Protein AF-A0A0C9Z9K0-F1 (afdb_monomer_lite)

Organism: NCBI:txid765257

Foldseek 3Di:
DELVVVQVCLQVVLQDQEDAEEAYEYDPVSVVVLVPAAFQLRERARHAEYHYEYAADRPLSSLRNHAYQNHAYYHYEYADPVHDPDNVPSNVVSCVRNDDNHNYYHYHYPPDPPPPPD

Sequence (118 aa):
MDSTVLLQLLSLCTSLRLLTVSCLCADSDQLAFLRTLSAGAIHHTTLRRFEIRVIRHGLGAVLDALTAPALEELDIGFCYRERDPWPHTEFVEFVKRSGSALRKLIVRQNKSVARHLV

Secondary structure (DSSP, 8-state):
-BHHHHHHHHHH-TT-SEEEEEEEB--HHHHHHHTTSPTT-EE-TT--EEEEEESSS-HHHHHHHEE-TT--EEEEEES-TTT----HHHHHHHHHHH-S---EEEEEE---S-SS--

Radius of gyration: 13.98 Å; chains: 1; bounding box: 27×25×47 Å

pLDDT: mean 83.83, std 12.57, range [38.97, 97.38]

Structure (mmCIF, N/CA/C/O backbone):
data_AF-A0A0C9Z9K0-F1
#
_entry.id   AF-A0A0C9Z9K0-F1
#
loop_
_atom_site.group_PDB
_atom_site.id
_atom_site.type_symbol
_atom_site.label_atom_id
_atom_site.label_alt_id
_atom_site.label_comp_id
_atom_site.label_asym_id
_atom_site.label_entity_id
_atom_site.label_seq_id
_atom_site.pdbx_PDB_ins_code
_atom_site.Cartn_x
_atom_site.Cartn_y
_atom_site.Cartn_z
_atom_site.occupancy
_atom_site.B_iso_or_equiv
_atom_site.auth_seq_id
_atom_site.auth_comp_id
_atom_site.auth_asym_id
_atom_site.auth_atom_id
_atom_site.pdbx_PDB_model_num
ATOM 1 N N . MET A 1 1 ? -2.227 7.622 -12.991 1.00 69.06 1 MET A N 1
ATOM 2 C CA . MET A 1 1 ? -2.282 8.381 -11.734 1.00 69.06 1 MET A CA 1
ATOM 3 C C . MET A 1 1 ? -0.894 8.385 -11.135 1.00 69.06 1 MET A C 1
ATOM 5 O O . MET A 1 1 ? -0.276 7.327 -11.064 1.00 69.06 1 MET A O 1
ATOM 9 N N . ASP A 1 2 ? -0.417 9.569 -10.772 1.00 80.25 2 ASP A N 1
ATOM 10 C CA . ASP A 1 2 ? 0.873 9.776 -10.118 1.00 80.25 2 ASP A CA 1
ATOM 11 C C . ASP A 1 2 ? 0.878 9.127 -8.722 1.00 80.25 2 ASP A C 1
ATOM 13 O O . ASP A 1 2 ? -0.092 9.241 -7.965 1.00 80.25 2 ASP A O 1
ATOM 17 N N . SER A 1 3 ? 1.959 8.417 -8.396 1.00 75.75 3 SER A N 1
ATOM 18 C CA . SER A 1 3 ? 2.126 7.732 -7.110 1.00 75.75 3 SER A CA 1
ATOM 19 C C . SER A 1 3 ? 2.226 8.697 -5.921 1.00 75.75 3 SER A C 1
ATOM 21 O O . SER A 1 3 ? 1.758 8.372 -4.834 1.00 75.75 3 SER A O 1
ATOM 23 N N . THR A 1 4 ? 2.767 9.901 -6.111 1.00 77.81 4 THR A N 1
ATOM 24 C CA . THR A 1 4 ? 2.803 10.950 -5.078 1.00 77.81 4 THR A CA 1
ATOM 25 C C . THR A 1 4 ? 1.405 11.485 -4.776 1.00 77.81 4 THR A C 1
ATOM 27 O O . THR A 1 4 ? 1.029 11.596 -3.609 1.00 77.81 4 THR A O 1
ATOM 30 N N . VAL A 1 5 ? 0.587 11.703 -5.811 1.00 84.06 5 VAL A N 1
ATOM 31 C CA . VAL A 1 5 ? -0.819 12.116 -5.671 1.00 84.06 5 VAL A CA 1
ATOM 32 C C . VAL A 1 5 ? -1.631 11.036 -4.957 1.00 84.06 5 VAL A C 1
ATOM 34 O O . VAL A 1 5 ? -2.440 11.351 -4.089 1.00 84.06 5 VAL A O 1
ATOM 37 N N . LEU A 1 6 ? -1.391 9.754 -5.259 1.00 84.38 6 LEU A N 1
ATOM 38 C CA . LEU A 1 6 ? -2.001 8.647 -4.517 1.00 84.38 6 LEU A CA 1
ATOM 39 C C . LEU A 1 6 ? -1.686 8.729 -3.020 1.00 84.38 6 LEU A C 1
ATOM 41 O O . LEU A 1 6 ? -2.590 8.630 -2.194 1.00 84.38 6 LEU A O 1
ATOM 45 N N . LEU A 1 7 ? -0.414 8.908 -2.668 1.00 81.00 7 LEU A N 1
ATOM 46 C CA . LEU A 1 7 ? -0.005 8.978 -1.270 1.00 81.00 7 LEU A CA 1
ATOM 47 C C . LEU A 1 7 ? -0.594 10.198 -0.550 1.00 81.00 7 LEU A C 1
ATOM 49 O O . LEU A 1 7 ? -1.040 10.070 0.587 1.00 81.00 7 LEU A O 1
ATOM 53 N N . GLN A 1 8 ? -0.674 11.348 -1.220 1.00 84.69 8 GLN A N 1
ATOM 54 C CA . GLN A 1 8 ? -1.356 12.531 -0.689 1.00 84.69 8 GLN A CA 1
ATOM 55 C C . GLN A 1 8 ? -2.856 12.289 -0.477 1.00 84.69 8 GLN A C 1
ATOM 57 O O . GLN A 1 8 ? -3.414 12.684 0.541 1.00 84.69 8 GLN A O 1
ATOM 62 N N . LEU A 1 9 ? -3.529 11.602 -1.403 1.00 85.50 9 LEU A N 1
ATOM 63 C CA . LEU A 1 9 ? -4.938 11.247 -1.226 1.00 85.50 9 LEU A CA 1
ATOM 64 C C . LEU A 1 9 ? -5.129 10.280 -0.055 1.00 85.50 9 LEU A C 1
ATOM 66 O O . LEU A 1 9 ? -6.041 10.461 0.745 1.00 85.50 9 LEU A O 1
ATOM 70 N N . LEU A 1 10 ? -4.254 9.284 0.084 1.00 84.38 10 LEU A N 1
ATOM 71 C CA . LEU A 1 10 ? -4.291 8.350 1.209 1.00 84.38 10 LEU A CA 1
ATOM 72 C C . LEU A 1 10 ? -4.031 9.042 2.555 1.00 84.38 10 LEU A C 1
ATOM 74 O O . LEU A 1 10 ? -4.614 8.631 3.556 1.00 84.38 10 LEU A O 1
ATOM 78 N N . SER A 1 11 ? -3.193 10.083 2.600 1.00 85.06 11 SER A N 1
ATOM 79 C CA . SER A 1 11 ? -2.940 10.830 3.837 1.00 85.06 11 SER A CA 1
ATOM 80 C C . SER A 1 11 ? -4.082 11.781 4.208 1.00 85.06 11 SER A C 1
ATOM 82 O O . SER A 1 11 ? -4.365 11.959 5.391 1.00 85.06 11 SER A O 1
ATOM 84 N N . LEU A 1 12 ? -4.769 12.364 3.220 1.00 87.25 12 LEU A N 1
ATOM 85 C CA . LEU A 1 12 ? -5.862 13.315 3.443 1.00 87.25 12 LEU A CA 1
ATOM 86 C C . LEU A 1 12 ? -7.220 12.633 3.655 1.00 87.25 12 LEU A C 1
ATOM 88 O O . LEU A 1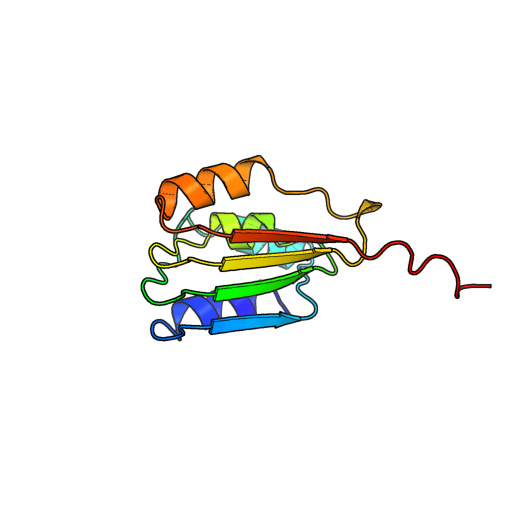 12 ? -8.050 13.116 4.425 1.00 87.25 12 LEU A O 1
ATOM 92 N N . CYS A 1 13 ? -7.474 11.510 2.986 1.00 87.69 13 CYS A N 1
ATOM 93 C CA . CYS A 1 13 ? -8.785 10.867 2.952 1.00 87.69 13 CYS A CA 1
ATOM 94 C C . CYS A 1 13 ? -8.885 9.677 3.921 1.00 87.69 13 CYS A C 1
ATOM 96 O O . CYS A 1 13 ? -9.303 8.586 3.549 1.00 87.69 13 CYS A O 1
ATOM 98 N N . THR A 1 14 ? -8.581 9.895 5.199 1.00 84.12 14 THR A N 1
ATOM 99 C CA . THR A 1 14 ? -8.423 8.838 6.223 1.00 84.12 14 THR A CA 1
ATOM 100 C C . THR A 1 14 ? -9.675 8.007 6.543 1.00 84.12 14 THR A C 1
ATOM 102 O O . THR A 1 14 ? -9.584 7.002 7.251 1.00 84.12 14 THR A O 1
ATOM 105 N N . SER A 1 15 ? -10.848 8.398 6.035 1.00 89.38 15 SER A N 1
ATOM 106 C CA . SER A 1 15 ? -12.130 7.694 6.222 1.00 89.38 15 SER A CA 1
ATOM 107 C C . SER A 1 15 ? -12.526 6.792 5.043 1.00 89.38 15 SER A C 1
ATOM 109 O O . SER A 1 15 ? -13.609 6.198 5.060 1.00 89.38 15 SER A O 1
ATOM 111 N N . LEU A 1 16 ? -11.688 6.689 4.004 1.00 92.31 16 LEU A N 1
ATOM 112 C CA . LEU A 1 16 ? -11.964 5.823 2.859 1.00 92.31 16 LEU A CA 1
ATOM 113 C C . LEU A 1 16 ? -12.006 4.352 3.272 1.00 92.31 16 LEU A C 1
ATOM 115 O O . LEU A 1 16 ? -11.058 3.816 3.831 1.00 92.31 16 LEU A O 1
ATOM 119 N N . ARG A 1 17 ? -13.090 3.665 2.908 1.00 93.94 17 ARG A N 1
ATOM 120 C CA . ARG A 1 17 ? -13.206 2.207 3.079 1.00 93.94 17 ARG A CA 1
ATOM 121 C C . ARG A 1 17 ? -12.756 1.431 1.851 1.00 93.94 17 ARG A C 1
ATOM 123 O O . ARG A 1 17 ? -12.288 0.302 1.979 1.00 93.94 17 ARG A O 1
ATOM 130 N N . LEU A 1 18 ? -12.917 2.029 0.675 1.00 93.81 18 LEU A N 1
ATOM 131 C CA . LEU A 1 18 ? -12.575 1.444 -0.610 1.00 93.81 18 LEU A CA 1
ATOM 132 C C . LEU A 1 18 ? -11.807 2.474 -1.425 1.00 93.81 18 LEU A C 1
ATOM 134 O O . LEU A 1 18 ? -12.267 3.604 -1.581 1.00 93.81 18 LEU A O 1
ATOM 138 N N . LEU A 1 19 ? -10.669 2.058 -1.970 1.00 92.62 19 LEU A N 1
ATOM 139 C CA . LEU A 1 19 ? -9.898 2.844 -2.919 1.00 92.62 19 LEU A CA 1
ATOM 140 C C . LEU A 1 19 ? -9.601 1.996 -4.151 1.00 92.62 19 LEU A C 1
ATOM 142 O O . LEU A 1 19 ? -9.126 0.868 -4.042 1.00 92.62 19 LEU A O 1
ATOM 146 N N . THR A 1 20 ? -9.901 2.535 -5.328 1.00 91.75 20 THR A N 1
ATOM 147 C CA . THR A 1 20 ? -9.540 1.929 -6.611 1.00 91.75 20 THR A CA 1
ATOM 148 C C . THR A 1 20 ? -8.674 2.903 -7.382 1.00 91.75 20 THR A C 1
ATOM 150 O O . THR A 1 20 ? -9.084 4.025 -7.667 1.00 91.75 20 THR A O 1
ATOM 153 N N . VAL A 1 21 ? -7.475 2.459 -7.728 1.00 88.44 21 VAL A N 1
ATOM 154 C CA . VAL A 1 21 ? -6.489 3.236 -8.461 1.00 88.44 21 VAL A CA 1
ATOM 155 C C . VAL A 1 21 ? -6.210 2.535 -9.764 1.00 88.44 21 VAL A C 1
ATOM 157 O O . VAL A 1 21 ? -5.696 1.420 -9.797 1.00 88.44 21 VAL A O 1
ATOM 160 N N . SER A 1 22 ? -6.518 3.215 -10.859 1.00 83.75 22 SER A N 1
ATOM 161 C CA . SER A 1 22 ? -6.113 2.764 -12.181 1.00 83.75 22 SER A CA 1
ATOM 162 C C . SER A 1 22 ? -4.868 3.511 -12.637 1.00 83.75 22 SER A C 1
ATOM 164 O O . SER A 1 22 ? -4.702 4.705 -12.374 1.00 83.75 22 SER A O 1
ATOM 166 N N . CYS A 1 23 ? -4.012 2.807 -13.372 1.00 81.94 23 CYS A N 1
ATOM 167 C CA . CYS A 1 23 ? -2.866 3.395 -14.053 1.00 81.94 23 CYS A CA 1
ATOM 168 C C . CYS A 1 23 ? -1.823 3.998 -13.100 1.00 81.94 23 CYS A C 1
ATOM 170 O O . CYS A 1 23 ? -1.332 5.093 -13.365 1.00 81.94 23 CYS A O 1
ATOM 172 N N . LEU A 1 24 ? -1.504 3.325 -11.991 1.00 83.50 24 LEU A N 1
ATOM 173 C CA . LEU A 1 24 ? -0.419 3.741 -11.107 1.00 83.50 24 LEU A CA 1
ATOM 174 C C . LEU A 1 24 ? 0.904 3.734 -11.880 1.00 83.50 24 LEU A C 1
ATOM 176 O O . LEU A 1 24 ? 1.270 2.731 -12.502 1.00 83.50 24 LEU A O 1
ATOM 180 N N . CYS A 1 25 ? 1.591 4.867 -11.839 1.00 83.25 25 CYS A N 1
ATOM 181 C CA . CYS A 1 25 ? 2.916 5.046 -12.401 1.00 83.25 25 CYS A CA 1
ATOM 182 C C . CYS A 1 25 ? 3.718 6.002 -11.516 1.00 83.25 25 CYS A C 1
ATOM 184 O O . CYS A 1 25 ? 3.169 6.967 -10.977 1.00 83.25 25 CYS A O 1
ATOM 186 N N . ALA A 1 26 ? 5.007 5.730 -11.380 1.00 81.56 26 ALA A N 1
ATOM 187 C CA . ALA A 1 26 ? 6.000 6.671 -10.899 1.00 81.56 26 ALA A CA 1
ATOM 188 C C . ALA A 1 26 ? 7.135 6.762 -11.927 1.00 81.56 26 ALA A C 1
ATOM 190 O O . ALA A 1 26 ? 7.585 5.739 -12.460 1.00 81.56 26 ALA A O 1
ATOM 191 N N . ASP A 1 27 ? 7.579 7.976 -12.226 1.00 81.38 27 ASP A N 1
ATOM 192 C CA . ASP A 1 27 ? 8.861 8.208 -12.885 1.00 81.38 27 ASP A CA 1
ATOM 193 C C . ASP A 1 27 ? 10.029 8.127 -11.881 1.00 81.38 27 ASP A C 1
ATOM 195 O O . ASP A 1 27 ? 9.842 7.869 -10.688 1.00 81.38 27 ASP A O 1
ATOM 199 N N . SER A 1 28 ? 11.262 8.264 -12.374 1.00 76.31 28 SER A N 1
ATOM 200 C CA . SER A 1 28 ? 12.472 8.160 -11.551 1.00 76.31 28 SER A CA 1
ATOM 201 C C . SER A 1 28 ? 12.532 9.206 -10.441 1.00 76.31 28 SER A C 1
ATOM 203 O O . SER A 1 28 ? 12.984 8.893 -9.339 1.00 76.31 28 SER A O 1
ATOM 205 N N . ASP A 1 29 ? 12.058 10.416 -10.718 1.00 81.12 29 ASP A N 1
ATOM 206 C CA . ASP A 1 29 ? 12.163 11.556 -9.811 1.00 81.12 29 ASP A CA 1
ATOM 207 C C . ASP A 1 29 ? 11.119 11.428 -8.699 1.00 81.12 29 ASP A C 1
ATOM 209 O O . ASP A 1 29 ? 11.425 11.596 -7.517 1.00 81.12 29 ASP A O 1
ATOM 213 N N . GLN A 1 30 ? 9.910 10.990 -9.055 1.00 79.12 30 GLN A N 1
ATOM 214 C CA . GLN A 1 30 ? 8.869 10.603 -8.112 1.00 79.12 30 GLN A CA 1
ATOM 215 C C . GLN A 1 30 ? 9.328 9.444 -7.233 1.00 79.12 30 GLN A C 1
ATOM 217 O O . GLN A 1 30 ? 9.150 9.502 -6.023 1.00 79.12 30 GLN A O 1
ATOM 222 N N . LEU A 1 31 ? 9.956 8.403 -7.787 1.00 76.50 31 LEU A N 1
ATOM 223 C CA . LEU A 1 31 ? 10.500 7.306 -6.978 1.00 76.50 31 LEU A CA 1
ATOM 224 C C . LEU A 1 31 ? 11.580 7.785 -6.008 1.00 76.50 31 LEU A C 1
ATOM 226 O O . LEU A 1 31 ? 11.603 7.333 -4.863 1.00 76.50 31 LEU A O 1
ATOM 230 N N . ALA A 1 32 ? 12.467 8.680 -6.450 1.00 79.06 32 ALA A N 1
ATOM 231 C CA . ALA A 1 32 ? 13.490 9.264 -5.592 1.00 79.06 32 ALA A CA 1
ATOM 232 C C . ALA A 1 32 ? 12.854 10.039 -4.432 1.00 79.06 32 ALA A C 1
ATOM 234 O O . ALA A 1 32 ? 13.240 9.822 -3.287 1.00 79.06 32 ALA A O 1
ATOM 235 N N . PHE A 1 33 ? 11.828 10.851 -4.706 1.00 79.62 33 PHE A N 1
ATOM 236 C CA . PHE A 1 33 ? 11.065 11.549 -3.673 1.00 79.62 33 PHE A CA 1
ATOM 237 C C . PHE A 1 33 ? 10.339 10.578 -2.731 1.00 79.62 33 PHE A C 1
ATOM 239 O O . PHE A 1 33 ? 10.451 10.691 -1.514 1.00 79.62 33 PHE A O 1
ATOM 246 N N . LEU A 1 34 ? 9.634 9.581 -3.268 1.00 73.62 34 LEU A N 1
ATOM 247 C CA . LEU A 1 34 ? 8.868 8.614 -2.479 1.00 73.62 34 LEU A CA 1
ATOM 248 C C . LEU A 1 34 ? 9.754 7.798 -1.531 1.00 73.62 34 LEU A C 1
ATOM 250 O O . LEU A 1 34 ? 9.316 7.461 -0.439 1.00 73.62 34 LEU A O 1
ATOM 254 N N . ARG A 1 35 ? 11.007 7.529 -1.913 1.00 76.50 35 ARG A N 1
ATOM 255 C CA . ARG A 1 35 ? 12.004 6.875 -1.049 1.00 76.50 35 ARG A CA 1
ATOM 256 C C . ARG A 1 35 ? 12.473 7.741 0.121 1.00 76.50 35 ARG A C 1
ATOM 258 O O . ARG A 1 35 ? 13.073 7.208 1.046 1.00 76.50 35 ARG A O 1
ATOM 265 N N . THR A 1 36 ? 12.243 9.055 0.078 1.00 80.62 36 THR A N 1
ATOM 266 C CA . THR A 1 36 ? 12.545 9.951 1.208 1.00 80.62 36 THR A CA 1
ATOM 267 C C . THR A 1 36 ? 11.450 9.946 2.273 1.00 80.62 36 THR A C 1
ATOM 269 O O . THR A 1 36 ? 11.696 10.376 3.399 1.00 80.62 36 THR A O 1
ATOM 272 N N . LEU A 1 37 ? 10.251 9.448 1.946 1.00 78.06 37 LEU A N 1
ATOM 273 C CA . LEU A 1 37 ? 9.193 9.243 2.929 1.00 78.06 37 LEU A CA 1
ATOM 274 C C . LEU A 1 37 ? 9.608 8.136 3.900 1.00 78.06 37 LEU A C 1
ATOM 276 O O . LEU A 1 37 ? 10.158 7.113 3.495 1.00 78.06 37 LEU A O 1
ATOM 280 N N . SER A 1 38 ? 9.329 8.328 5.189 1.00 80.31 38 SER A N 1
ATOM 281 C CA . SER A 1 38 ? 9.566 7.280 6.176 1.00 80.31 38 SER A CA 1
ATOM 282 C C . SER A 1 38 ? 8.654 6.079 5.917 1.00 80.31 38 SER A C 1
ATOM 284 O O . SER A 1 38 ? 7.480 6.224 5.564 1.00 80.31 38 SER A O 1
ATOM 286 N N . ALA A 1 39 ? 9.187 4.877 6.134 1.00 82.00 39 ALA A N 1
ATOM 287 C CA . ALA A 1 39 ? 8.402 3.655 6.057 1.00 82.00 39 ALA A CA 1
ATOM 288 C C . ALA A 1 39 ? 7.185 3.745 6.993 1.00 82.00 39 ALA A C 1
ATOM 290 O O . ALA A 1 39 ? 7.304 4.101 8.167 1.00 82.00 39 ALA A O 1
ATOM 291 N N . GLY A 1 40 ? 6.005 3.438 6.459 1.00 80.94 40 GLY A N 1
ATOM 292 C CA . GLY A 1 40 ? 4.739 3.512 7.178 1.00 80.94 40 GLY A CA 1
ATOM 293 C C . GLY A 1 40 ? 4.243 4.926 7.492 1.00 80.94 40 GLY A C 1
ATOM 294 O O . GLY A 1 40 ? 3.329 5.037 8.301 1.00 80.94 40 GLY A O 1
ATOM 295 N N . ALA A 1 41 ? 4.786 5.983 6.871 1.00 86.38 41 ALA A N 1
ATOM 296 C CA . ALA A 1 41 ? 4.383 7.378 7.101 1.00 86.38 41 ALA A CA 1
ATOM 297 C C . ALA A 1 41 ? 2.869 7.640 6.982 1.00 86.38 41 ALA A C 1
ATOM 299 O O . ALA A 1 41 ? 2.357 8.595 7.567 1.00 86.38 41 ALA A O 1
ATOM 300 N N . ILE A 1 42 ? 2.147 6.826 6.211 1.00 88.31 42 ILE A N 1
ATOM 301 C CA . ILE A 1 42 ? 0.724 7.013 5.936 1.00 88.31 42 ILE A CA 1
ATOM 302 C C . ILE A 1 42 ? -0.074 5.933 6.654 1.00 88.31 42 ILE A C 1
ATOM 304 O O . ILE A 1 42 ? -0.085 4.771 6.254 1.00 88.31 42 ILE A O 1
ATOM 308 N N . HIS A 1 43 ? -0.791 6.339 7.698 1.00 90.88 43 HIS A N 1
ATOM 309 C CA . HIS A 1 43 ? -1.647 5.457 8.484 1.00 90.88 43 HIS A CA 1
ATOM 310 C C . HIS A 1 43 ? -3.103 5.574 8.033 1.00 90.88 43 HIS A C 1
ATOM 312 O O . HIS A 1 43 ? -3.774 6.566 8.313 1.00 90.88 43 HIS A O 1
ATOM 318 N N . HIS A 1 44 ? -3.615 4.536 7.375 1.00 90.50 44 HIS A N 1
ATOM 319 C CA . HIS A 1 44 ? -4.982 4.501 6.868 1.00 90.50 44 HIS A CA 1
ATOM 320 C C . HIS A 1 44 ? -5.815 3.425 7.575 1.00 90.50 44 HIS A C 1
ATOM 322 O O . HIS A 1 44 ? -5.957 2.292 7.118 1.00 90.50 44 HIS A O 1
ATOM 328 N N . THR A 1 45 ? -6.406 3.784 8.713 1.00 92.25 45 THR A N 1
ATOM 329 C CA . THR A 1 45 ? -7.041 2.833 9.646 1.00 92.25 45 THR A CA 1
ATOM 330 C C . THR A 1 45 ? -8.418 2.328 9.221 1.00 92.25 45 THR A C 1
ATOM 332 O O . THR A 1 45 ? -8.903 1.358 9.792 1.00 92.25 45 THR A O 1
ATOM 335 N N . THR A 1 46 ? -9.060 2.958 8.236 1.00 93.81 46 THR A N 1
ATOM 336 C CA . THR A 1 46 ? -10.423 2.604 7.797 1.00 93.81 46 THR A CA 1
ATOM 337 C C . THR A 1 46 ? -10.483 1.872 6.455 1.00 93.81 46 THR A C 1
ATOM 339 O O . THR A 1 46 ? -11.547 1.355 6.097 1.00 93.81 46 THR A O 1
ATOM 342 N N . LEU A 1 47 ? -9.363 1.801 5.725 1.00 94.69 47 LEU A N 1
ATOM 343 C CA . LEU A 1 47 ? -9.313 1.233 4.381 1.00 94.69 47 LEU A CA 1
ATOM 344 C C . LEU A 1 47 ? -9.443 -0.280 4.465 1.00 94.69 47 LEU A C 1
ATOM 346 O O . LEU A 1 47 ? -8.575 -0.936 5.027 1.00 94.69 47 LEU A O 1
ATOM 350 N N . ARG A 1 48 ? -10.518 -0.821 3.888 1.00 96.31 48 ARG A N 1
ATOM 351 C CA . ARG A 1 48 ? -10.818 -2.258 3.875 1.00 96.31 48 ARG A CA 1
ATOM 352 C C . ARG A 1 48 ? -10.501 -2.921 2.551 1.00 96.31 48 ARG A C 1
ATOM 354 O O . ARG A 1 48 ? -10.113 -4.083 2.534 1.00 96.31 48 ARG A O 1
ATOM 361 N N . ARG A 1 49 ? -10.653 -2.193 1.447 1.00 96.44 49 ARG A N 1
ATOM 362 C CA . ARG A 1 49 ? -10.346 -2.697 0.112 1.00 96.44 49 ARG A CA 1
ATOM 363 C C . ARG A 1 49 ? -9.490 -1.713 -0.659 1.00 96.44 49 ARG A C 1
ATOM 365 O O . ARG A 1 49 ? -9.870 -0.553 -0.813 1.00 96.44 49 ARG A O 1
ATOM 372 N N . PHE A 1 50 ? -8.391 -2.214 -1.205 1.00 94.75 50 PHE A N 1
ATOM 373 C CA . PHE A 1 50 ? -7.507 -1.445 -2.062 1.00 94.75 50 PHE A CA 1
ATOM 374 C C . PHE A 1 50 ? -7.270 -2.187 -3.376 1.00 94.75 50 PHE A C 1
ATOM 376 O O . PHE A 1 50 ? -6.691 -3.270 -3.397 1.00 94.75 50 PHE A O 1
ATOM 383 N N . GLU A 1 51 ? -7.740 -1.606 -4.475 1.00 94.69 51 GLU A N 1
ATOM 384 C CA . GLU A 1 51 ? -7.490 -2.092 -5.829 1.00 94.69 51 GLU A CA 1
ATOM 385 C C . GLU A 1 51 ? -6.511 -1.159 -6.548 1.00 94.69 51 GLU A C 1
ATOM 387 O O . GLU A 1 51 ? -6.699 0.057 -6.561 1.00 94.69 51 GLU A O 1
ATOM 392 N N . ILE A 1 52 ? -5.468 -1.721 -7.155 1.00 91.25 52 ILE A N 1
ATOM 393 C CA . ILE A 1 52 ? -4.396 -0.985 -7.823 1.00 91.25 52 ILE A CA 1
ATOM 394 C C . ILE A 1 52 ? -4.093 -1.644 -9.165 1.00 91.25 52 ILE A C 1
ATOM 396 O O . ILE A 1 52 ? -3.712 -2.810 -9.227 1.00 91.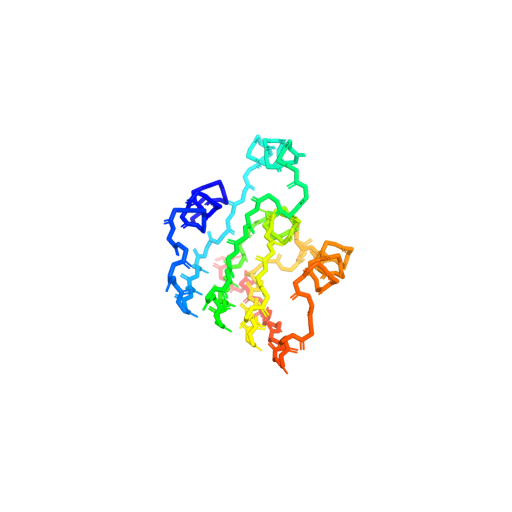25 52 ILE A O 1
ATOM 400 N N . ARG A 1 53 ? -4.174 -0.886 -10.258 1.00 89.81 53 ARG A N 1
ATOM 401 C CA . ARG A 1 53 ? -3.627 -1.290 -11.561 1.00 89.81 53 ARG A CA 1
ATOM 402 C C . ARG A 1 53 ? -2.317 -0.567 -11.819 1.00 89.81 53 ARG A C 1
ATOM 404 O O . ARG A 1 53 ? -2.311 0.651 -11.967 1.00 89.81 53 ARG A O 1
ATOM 411 N N . VAL A 1 54 ? -1.229 -1.319 -11.893 1.00 86.38 54 VAL A N 1
ATOM 412 C CA . VAL A 1 54 ? 0.143 -0.829 -12.031 1.00 86.38 54 VAL A CA 1
ATOM 413 C C . VAL A 1 54 ? 0.560 -0.866 -13.497 1.00 86.38 54 VAL A C 1
ATOM 415 O O . VAL A 1 54 ? 0.529 -1.918 -14.141 1.00 86.38 54 VAL A O 1
ATOM 418 N N . ILE A 1 55 ? 0.943 0.295 -14.028 1.00 81.75 55 ILE A N 1
ATOM 419 C CA . ILE A 1 55 ? 1.478 0.449 -15.389 1.00 81.75 55 ILE A CA 1
ATOM 420 C C . ILE A 1 55 ? 3.002 0.514 -15.387 1.00 81.75 55 ILE A C 1
ATOM 422 O O . ILE A 1 55 ? 3.626 -0.024 -16.297 1.00 81.75 55 ILE A O 1
ATOM 426 N N . ARG A 1 56 ? 3.580 1.218 -14.414 1.00 73.50 56 ARG A N 1
ATOM 427 C CA . ARG A 1 56 ? 5.024 1.405 -14.261 1.00 73.50 56 ARG A CA 1
ATOM 428 C C . ARG A 1 56 ? 5.361 1.443 -12.770 1.00 73.50 56 ARG A C 1
ATOM 430 O O . ARG A 1 56 ? 4.447 1.686 -11.981 1.00 73.50 56 ARG A O 1
ATOM 437 N N . HIS A 1 57 ? 6.631 1.228 -12.423 1.00 76.31 57 HIS A N 1
ATOM 438 C CA . HIS A 1 57 ? 7.260 1.356 -11.102 1.00 76.31 57 HIS A CA 1
ATOM 439 C C . HIS A 1 57 ? 6.500 2.250 -10.108 1.00 76.31 57 HIS A C 1
ATOM 441 O O . HIS A 1 57 ? 5.965 3.286 -10.483 1.00 76.31 57 HIS A O 1
ATOM 447 N N . GLY A 1 58 ? 6.498 1.893 -8.822 1.00 79.62 58 GLY A N 1
ATOM 448 C CA . GLY A 1 58 ? 5.884 2.718 -7.768 1.00 79.62 58 GLY A CA 1
ATOM 449 C C . GLY A 1 58 ? 5.117 1.921 -6.721 1.00 79.62 58 GLY A C 1
ATOM 450 O O . GLY A 1 58 ? 4.984 2.378 -5.591 1.00 79.62 58 GLY A O 1
ATOM 451 N N . LEU A 1 59 ? 4.693 0.694 -7.048 1.00 88.19 59 LEU A N 1
ATOM 452 C CA . LEU A 1 59 ? 3.977 -0.167 -6.102 1.00 88.19 59 LEU A CA 1
ATOM 453 C C . LEU A 1 59 ? 4.779 -0.410 -4.816 1.00 88.19 59 LEU A C 1
ATOM 455 O O . LEU A 1 59 ? 4.219 -0.292 -3.735 1.00 88.19 59 LEU A O 1
ATOM 459 N N . GLY A 1 60 ? 6.079 -0.707 -4.927 1.00 89.12 60 GLY A N 1
ATOM 460 C CA . GLY A 1 60 ? 6.939 -0.923 -3.759 1.00 89.12 60 GLY A CA 1
ATOM 461 C C . GLY A 1 60 ? 6.973 0.293 -2.833 1.00 89.12 60 GLY A C 1
ATOM 462 O O . GLY A 1 60 ? 6.748 0.151 -1.641 1.00 89.12 60 GLY A O 1
ATOM 463 N N . ALA A 1 61 ? 7.130 1.497 -3.386 1.00 87.00 61 ALA A N 1
ATOM 464 C CA . ALA A 1 61 ? 7.144 2.727 -2.598 1.00 87.00 61 ALA A CA 1
ATOM 465 C C . ALA A 1 61 ? 5.781 3.035 -1.951 1.00 87.00 61 ALA A C 1
ATOM 467 O O . ALA A 1 61 ? 5.725 3.501 -0.817 1.00 87.00 61 ALA A O 1
ATOM 468 N N . VAL A 1 62 ? 4.675 2.732 -2.640 1.00 88.56 62 VAL A N 1
ATOM 469 C CA . VAL A 1 62 ? 3.329 2.856 -2.060 1.00 88.56 62 VAL A CA 1
ATOM 470 C C . VAL A 1 62 ? 3.147 1.891 -0.891 1.00 88.56 62 VAL A C 1
ATOM 472 O O . VAL A 1 62 ? 2.655 2.297 0.159 1.00 88.56 62 VAL A O 1
ATOM 475 N N . LEU A 1 63 ? 3.555 0.630 -1.055 1.00 91.75 63 LEU A N 1
ATOM 476 C CA . LEU A 1 63 ? 3.500 -0.364 0.015 1.00 91.75 63 LEU A CA 1
ATOM 477 C C . LEU A 1 63 ? 4.421 0.014 1.175 1.00 91.75 63 LEU A C 1
ATOM 479 O O . LEU A 1 63 ? 4.040 -0.169 2.326 1.00 91.75 63 LEU A O 1
ATOM 483 N N . ASP A 1 64 ? 5.595 0.577 0.893 1.00 91.31 64 ASP A N 1
ATOM 484 C CA . ASP A 1 64 ? 6.536 0.975 1.930 1.00 91.31 64 ASP A CA 1
ATOM 485 C C . ASP A 1 64 ? 6.041 2.174 2.754 1.00 91.31 64 ASP A C 1
ATOM 487 O O . ASP A 1 64 ? 6.163 2.176 3.976 1.00 91.31 64 ASP A O 1
ATOM 491 N N . ALA A 1 65 ? 5.388 3.153 2.125 1.00 90.06 65 ALA A N 1
ATOM 492 C CA . ALA A 1 65 ? 4.839 4.314 2.824 1.00 90.06 65 ALA A CA 1
ATOM 493 C C . ALA A 1 65 ? 3.521 4.025 3.570 1.00 90.06 65 ALA A C 1
ATOM 495 O O . ALA A 1 65 ? 3.186 4.739 4.515 1.00 90.06 65 ALA A O 1
ATOM 496 N N . LEU A 1 66 ? 2.753 3.010 3.161 1.00 91.00 66 LEU A N 1
ATOM 497 C CA . LEU A 1 66 ? 1.411 2.747 3.685 1.00 91.00 66 LEU A CA 1
ATOM 498 C C . LEU A 1 66 ? 1.416 1.793 4.893 1.00 91.00 66 LEU A C 1
ATOM 500 O O . LEU A 1 66 ? 2.107 0.775 4.920 1.00 91.00 66 LEU A O 1
ATOM 504 N N . THR A 1 67 ? 0.551 2.095 5.858 1.00 93.94 67 THR A N 1
ATOM 505 C CA . THR A 1 67 ? 0.135 1.221 6.959 1.00 93.94 67 THR A CA 1
ATOM 506 C C . THR A 1 67 ? -1.393 1.195 6.994 1.00 93.94 67 THR A C 1
ATOM 508 O O . THR A 1 67 ? -2.022 2.216 7.272 1.00 93.94 67 THR A O 1
ATOM 511 N N . ALA A 1 68 ? -2.016 0.048 6.712 1.00 94.56 68 ALA A N 1
ATOM 512 C CA . ALA A 1 68 ? -3.471 -0.064 6.559 1.00 94.56 68 ALA A CA 1
ATOM 513 C C . ALA A 1 68 ? -4.051 -1.221 7.397 1.00 94.56 68 ALA A C 1
ATOM 515 O O . ALA A 1 68 ? -4.323 -2.299 6.865 1.00 94.56 68 ALA A O 1
ATOM 516 N N . PRO A 1 69 ? -4.259 -1.028 8.714 1.00 95.06 69 PRO A N 1
ATOM 517 C CA . PRO A 1 69 ? -4.570 -2.129 9.625 1.00 95.06 69 PRO A CA 1
ATOM 518 C C . PRO A 1 69 ? -5.967 -2.732 9.498 1.00 95.06 69 PRO A C 1
ATOM 520 O O . PRO A 1 69 ? -6.214 -3.814 10.019 1.00 95.06 69 PRO A O 1
ATOM 523 N N . ALA A 1 70 ? -6.882 -2.059 8.802 1.00 95.19 70 ALA A N 1
ATOM 524 C CA . ALA A 1 70 ? -8.203 -2.597 8.494 1.00 95.19 70 ALA A CA 1
ATOM 525 C C . ALA A 1 70 ? -8.287 -3.224 7.095 1.00 95.19 70 ALA A C 1
ATOM 527 O O . ALA A 1 70 ? -9.386 -3.575 6.671 1.00 95.19 70 ALA A O 1
ATOM 528 N N . LEU A 1 71 ? -7.170 -3.340 6.362 1.00 96.56 71 LEU A N 1
ATOM 529 C CA . LEU A 1 71 ? -7.191 -3.797 4.976 1.00 96.56 71 LEU A CA 1
ATOM 530 C C . LEU A 1 71 ? -7.497 -5.294 4.905 1.00 96.56 71 LEU A C 1
ATOM 532 O O . LEU A 1 71 ? -6.683 -6.121 5.298 1.00 96.56 71 LEU A O 1
ATOM 536 N N . GLU A 1 72 ? -8.663 -5.632 4.363 1.00 97.31 72 GLU A N 1
ATOM 537 C CA . GLU A 1 72 ? -9.166 -6.999 4.217 1.00 97.31 72 GLU A CA 1
ATOM 538 C C . GLU A 1 72 ? -8.888 -7.562 2.813 1.00 97.31 72 GLU A C 1
ATOM 540 O O . GLU A 1 72 ? -8.581 -8.749 2.668 1.00 97.31 72 GLU A O 1
ATOM 545 N N . GLU A 1 73 ? -8.965 -6.714 1.781 1.00 97.38 73 GLU A N 1
ATOM 546 C CA . GLU A 1 73 ? -8.759 -7.085 0.378 1.00 97.38 73 GLU A CA 1
ATOM 547 C C . GLU A 1 73 ? -7.719 -6.184 -0.306 1.00 97.38 73 GLU A C 1
ATOM 549 O O . GLU A 1 73 ? -7.884 -4.963 -0.371 1.00 97.38 73 GLU A O 1
ATOM 554 N N . LEU A 1 74 ? -6.688 -6.799 -0.890 1.00 95.81 74 LEU A N 1
ATOM 555 C CA . LEU A 1 74 ? -5.712 -6.144 -1.760 1.00 95.81 74 LEU A CA 1
ATOM 556 C C . LEU A 1 74 ?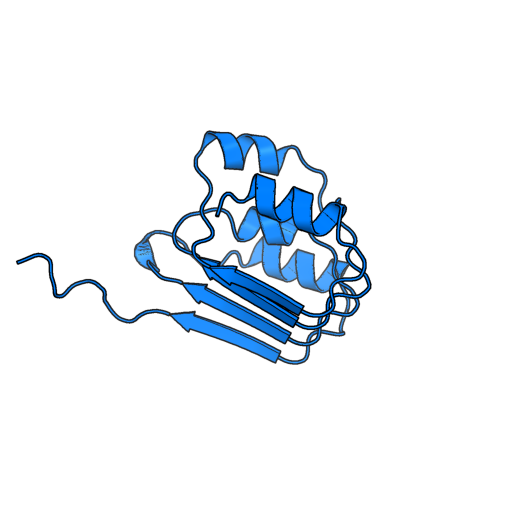 -5.759 -6.782 -3.151 1.00 95.81 74 LEU A C 1
ATOM 558 O O . LEU A 1 74 ? -5.529 -7.982 -3.301 1.00 95.81 74 LEU A O 1
ATOM 562 N N . ASP A 1 75 ? -6.058 -5.982 -4.167 1.00 94.94 75 ASP A N 1
ATOM 563 C CA . ASP A 1 75 ? -6.170 -6.419 -5.558 1.00 94.94 75 ASP A CA 1
ATOM 564 C C . ASP A 1 75 ? -5.186 -5.635 -6.426 1.00 94.94 75 ASP A C 1
ATOM 566 O O . ASP A 1 75 ? -5.338 -4.434 -6.620 1.00 94.94 75 ASP A O 1
ATOM 570 N N . ILE A 1 76 ? -4.146 -6.303 -6.917 1.00 92.19 76 ILE A N 1
ATOM 571 C CA . ILE A 1 76 ? -3.065 -5.680 -7.680 1.00 92.19 76 ILE A CA 1
ATOM 572 C C . ILE A 1 76 ? -3.032 -6.273 -9.085 1.00 92.19 76 ILE A C 1
ATOM 574 O O . ILE A 1 76 ? -2.792 -7.464 -9.266 1.00 92.19 76 ILE A O 1
ATOM 578 N N . GLY A 1 77 ? -3.231 -5.436 -10.099 1.00 89.75 77 GLY A N 1
ATOM 579 C CA . GLY A 1 77 ? -3.132 -5.807 -11.508 1.00 89.75 77 GLY A CA 1
ATOM 580 C C . GLY A 1 77 ? -1.900 -5.213 -12.181 1.00 89.75 77 GLY A C 1
ATOM 581 O O . GLY A 1 77 ? -1.788 -3.996 -12.265 1.00 89.75 77 GLY A O 1
ATOM 582 N N . PHE A 1 78 ? -1.013 -6.045 -12.725 1.00 86.50 78 PHE A N 1
ATOM 583 C CA . PHE A 1 78 ? 0.140 -5.589 -13.511 1.00 86.50 78 PHE A CA 1
ATOM 584 C C . PHE A 1 78 ? -0.192 -5.536 -15.002 1.00 86.50 78 PHE A C 1
ATOM 586 O O . PHE A 1 78 ? -0.568 -6.551 -15.601 1.00 86.50 78 PHE A O 1
ATOM 593 N N . CYS A 1 79 ? -0.005 -4.364 -15.614 1.00 82.50 79 CYS A N 1
ATOM 594 C CA . CYS A 1 79 ? -0.153 -4.185 -17.057 1.00 82.50 79 CYS A CA 1
ATOM 595 C C . CYS A 1 79 ? 1.075 -4.681 -17.839 1.00 82.50 79 CYS A C 1
ATOM 597 O O . CYS A 1 79 ? 0.900 -5.236 -18.920 1.00 82.50 79 CYS A O 1
ATOM 599 N N . TYR A 1 80 ? 2.291 -4.526 -17.292 1.00 76.94 80 TYR A N 1
ATOM 600 C CA . TYR A 1 80 ? 3.556 -4.869 -17.961 1.00 76.94 80 TYR A CA 1
ATOM 601 C C . TYR A 1 80 ? 4.516 -5.611 -17.014 1.00 76.94 80 TYR A C 1
ATOM 603 O O . TYR A 1 80 ? 5.375 -5.007 -16.378 1.00 76.94 80 TYR A O 1
ATOM 611 N N . ARG A 1 81 ? 4.385 -6.941 -16.916 1.00 65.44 81 ARG A N 1
ATOM 612 C CA . ARG A 1 81 ? 5.133 -7.762 -15.940 1.00 65.44 81 ARG A CA 1
ATOM 613 C C . ARG A 1 81 ? 6.656 -7.674 -16.081 1.00 65.44 81 ARG A C 1
ATOM 615 O O . ARG A 1 81 ? 7.359 -7.686 -15.082 1.00 65.44 81 ARG A O 1
ATOM 622 N N . GLU A 1 82 ? 7.163 -7.621 -17.308 1.00 66.81 82 GLU A N 1
ATOM 623 C CA . GLU A 1 82 ? 8.608 -7.652 -17.587 1.00 66.81 82 GLU A CA 1
ATOM 624 C C . GLU A 1 82 ? 9.347 -6.431 -17.033 1.00 66.81 82 GLU A C 1
ATOM 626 O O . GLU A 1 82 ? 10.542 -6.502 -16.767 1.00 66.81 82 GLU A O 1
ATOM 631 N N . ARG A 1 83 ? 8.633 -5.316 -16.852 1.00 68.69 83 ARG A N 1
ATOM 632 C CA . ARG A 1 83 ? 9.211 -4.051 -16.392 1.00 68.69 83 ARG A CA 1
ATOM 633 C C . ARG A 1 83 ? 9.074 -3.856 -14.887 1.00 68.69 83 ARG A C 1
ATOM 635 O O . ARG A 1 83 ? 9.858 -3.115 -14.311 1.00 68.69 83 ARG A O 1
ATOM 642 N N . ASP A 1 84 ? 8.120 -4.537 -14.257 1.00 70.44 84 ASP A N 1
ATOM 643 C CA . ASP A 1 84 ? 7.743 -4.304 -12.866 1.00 70.44 84 ASP A CA 1
ATOM 644 C C . ASP A 1 84 ? 7.614 -5.622 -12.100 1.00 70.44 84 ASP A C 1
ATOM 646 O O . ASP A 1 84 ? 6.526 -6.212 -12.054 1.00 70.44 84 ASP A O 1
ATOM 650 N N . PRO A 1 85 ? 8.718 -6.116 -11.505 1.00 79.62 85 PRO A N 1
ATOM 651 C CA . PRO A 1 85 ? 8.661 -7.286 -10.646 1.00 79.62 85 PRO A CA 1
ATOM 652 C C . PRO A 1 85 ? 7.809 -7.003 -9.406 1.00 79.62 85 PRO A C 1
ATOM 654 O O . PRO A 1 85 ? 7.656 -5.864 -8.959 1.00 79.62 85 PRO A O 1
ATOM 657 N N . TRP A 1 86 ? 7.264 -8.070 -8.828 1.00 86.31 86 TRP A N 1
ATOM 658 C CA . TRP A 1 86 ? 6.542 -7.971 -7.568 1.00 86.31 86 TRP A CA 1
ATOM 659 C C . TRP A 1 86 ? 7.485 -7.486 -6.447 1.00 86.31 86 TRP A C 1
ATOM 661 O O . TRP A 1 86 ? 8.549 -8.086 -6.262 1.00 86.31 86 TRP A O 1
ATOM 671 N N . PRO A 1 87 ? 7.117 -6.445 -5.676 1.00 89.31 87 PRO A N 1
ATOM 672 C CA . PRO A 1 87 ? 7.938 -5.915 -4.588 1.00 89.31 87 PRO A CA 1
ATOM 673 C C . PRO A 1 87 ? 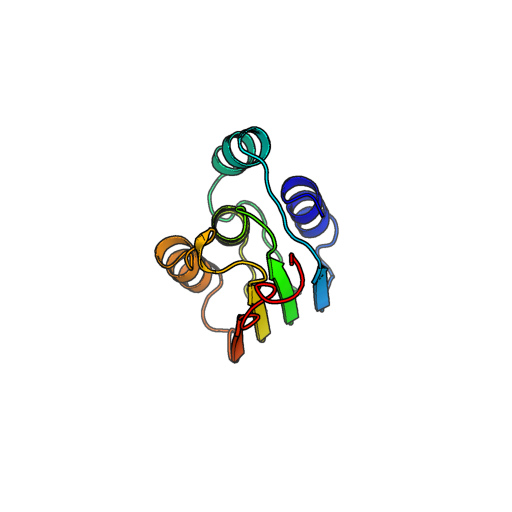7.822 -6.811 -3.345 1.00 89.31 87 PRO A C 1
ATOM 675 O O . PRO A 1 87 ? 7.057 -6.542 -2.420 1.00 89.31 87 PRO A O 1
ATOM 678 N N . HIS A 1 88 ? 8.524 -7.948 -3.364 1.00 90.19 88 HIS A N 1
ATOM 679 C CA . HIS A 1 88 ? 8.426 -8.975 -2.321 1.00 90.19 88 HIS A CA 1
ATOM 680 C C . HIS A 1 88 ? 8.747 -8.426 -0.926 1.00 90.19 88 HIS A C 1
ATOM 682 O O . HIS A 1 88 ? 8.001 -8.695 0.015 1.00 90.19 88 HIS A O 1
ATOM 688 N N . THR A 1 89 ? 9.829 -7.658 -0.799 1.00 92.31 89 THR A N 1
ATOM 689 C CA . THR A 1 89 ? 10.303 -7.129 0.485 1.00 92.31 89 THR A CA 1
ATOM 690 C C . THR A 1 89 ? 9.326 -6.105 1.050 1.00 92.31 89 THR A C 1
ATOM 692 O O . THR A 1 89 ? 8.868 -6.246 2.181 1.00 92.31 89 THR A O 1
ATOM 695 N N . GLU A 1 90 ? 8.943 -5.117 0.245 1.00 92.12 90 GLU A N 1
ATOM 696 C CA . GLU A 1 90 ? 8.040 -4.041 0.646 1.00 92.12 90 GLU A CA 1
ATOM 697 C C . GLU A 1 90 ? 6.650 -4.583 0.973 1.00 92.12 90 GLU A C 1
ATOM 699 O O . GLU A 1 90 ? 6.015 -4.117 1.913 1.00 92.12 90 GLU A O 1
ATOM 704 N N . PHE A 1 91 ? 6.188 -5.613 0.255 1.00 92.94 91 PHE A N 1
ATOM 705 C CA . PHE A 1 91 ? 4.937 -6.288 0.581 1.00 92.94 91 PHE A CA 1
ATOM 706 C C . PHE A 1 91 ? 4.988 -6.993 1.942 1.00 92.94 91 PHE A C 1
ATOM 708 O O . PHE A 1 91 ? 4.050 -6.874 2.728 1.00 92.94 91 PHE A O 1
ATOM 715 N N . VAL A 1 92 ? 6.068 -7.718 2.244 1.00 93.62 92 VAL A N 1
ATOM 716 C CA . VAL A 1 92 ? 6.218 -8.396 3.541 1.00 93.62 92 VAL A CA 1
ATOM 717 C C . VAL A 1 92 ? 6.247 -7.380 4.681 1.00 93.62 92 VAL A C 1
ATOM 719 O O . VAL A 1 92 ? 5.538 -7.557 5.672 1.00 93.62 92 VAL A O 1
ATOM 722 N N . GLU A 1 93 ? 7.018 -6.304 4.537 1.00 93.81 93 GLU A N 1
ATOM 723 C CA . GLU A 1 93 ? 7.087 -5.245 5.547 1.00 93.81 93 GLU A CA 1
ATOM 724 C C . GLU A 1 93 ? 5.753 -4.503 5.692 1.00 93.81 93 GLU A C 1
ATOM 726 O O . GLU A 1 93 ? 5.299 -4.263 6.811 1.00 93.81 93 GLU A O 1
ATOM 731 N N . PHE A 1 94 ? 5.056 -4.240 4.585 1.00 94.06 94 PHE A N 1
ATOM 732 C CA . PHE A 1 94 ? 3.700 -3.697 4.596 1.00 94.06 94 PHE A CA 1
ATOM 733 C C . PHE A 1 94 ? 2.733 -4.566 5.411 1.00 94.06 94 PHE A C 1
ATOM 735 O O . PHE A 1 94 ? 1.998 -4.041 6.252 1.00 94.06 94 PHE A O 1
ATOM 742 N N . VAL A 1 95 ? 2.741 -5.888 5.197 1.00 93.50 95 VAL A N 1
ATOM 743 C CA . VAL A 1 95 ? 1.883 -6.827 5.937 1.00 93.50 95 VAL A CA 1
ATOM 744 C C . VAL A 1 95 ? 2.250 -6.842 7.420 1.00 93.50 95 VAL A C 1
ATOM 746 O O . VAL A 1 95 ? 1.361 -6.788 8.263 1.00 93.50 95 VAL A O 1
ATOM 749 N N . LYS A 1 96 ? 3.543 -6.847 7.768 1.00 93.69 96 LYS A N 1
ATOM 750 C CA . LYS A 1 96 ? 3.978 -6.781 9.173 1.00 93.69 96 LYS A CA 1
ATOM 751 C C . LYS A 1 96 ? 3.492 -5.505 9.862 1.00 93.69 96 LYS A C 1
ATOM 753 O O . LYS A 1 96 ? 2.943 -5.588 10.957 1.00 93.69 96 LYS A O 1
ATOM 758 N N . ARG A 1 97 ? 3.662 -4.342 9.222 1.00 94.12 97 ARG A N 1
ATOM 759 C CA . ARG A 1 97 ? 3.245 -3.040 9.776 1.00 94.12 97 ARG A CA 1
ATOM 760 C C . ARG A 1 97 ? 1.728 -2.900 9.869 1.00 94.12 97 ARG A C 1
ATOM 762 O O . ARG A 1 97 ? 1.222 -2.336 10.833 1.00 94.12 97 ARG A O 1
ATOM 769 N N . SER A 1 98 ? 1.004 -3.407 8.875 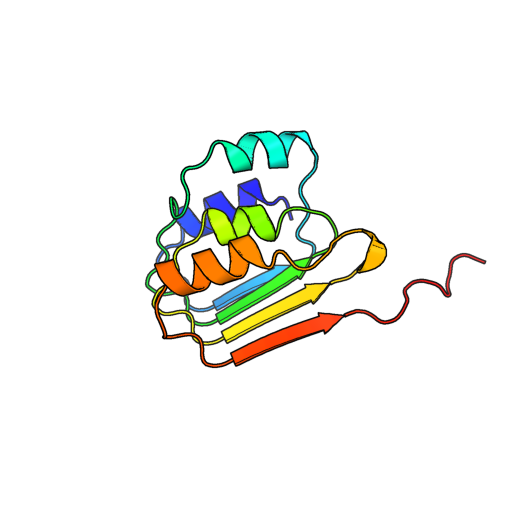1.00 92.38 98 SER A N 1
ATOM 770 C CA . SER A 1 98 ? -0.460 -3.342 8.828 1.00 92.38 98 SER A CA 1
ATOM 771 C C . SER A 1 98 ? -1.126 -4.418 9.696 1.00 92.38 98 SER A C 1
ATOM 773 O O . SER A 1 98 ? -2.297 -4.303 10.031 1.00 92.38 98 SER A O 1
ATOM 775 N N . GLY A 1 99 ? -0.408 -5.460 10.109 1.00 90.06 99 GLY A N 1
ATOM 776 C CA . GLY A 1 99 ? -0.983 -6.569 10.866 1.00 90.06 99 GLY A CA 1
ATOM 777 C C . GLY A 1 99 ? -1.770 -7.553 9.990 1.00 90.06 99 GLY A C 1
ATOM 778 O O . GLY A 1 99 ? -1.620 -7.612 8.772 1.00 90.06 99 GLY A O 1
ATOM 779 N N . SER A 1 100 ? -2.604 -8.383 10.622 1.00 78.31 100 SER A N 1
ATOM 780 C CA . SER A 1 100 ? -3.157 -9.612 10.027 1.00 78.31 100 SER A CA 1
ATOM 781 C C . SER A 1 100 ? -4.593 -9.503 9.491 1.00 78.31 100 SER A C 1
ATOM 783 O O . SER A 1 100 ? -5.275 -10.517 9.345 1.00 78.31 100 SER A O 1
ATOM 785 N N . ALA A 1 101 ? -5.079 -8.297 9.178 1.00 91.12 101 ALA A N 1
ATOM 786 C CA . ALA A 1 101 ? -6.437 -8.122 8.652 1.00 91.12 101 ALA A CA 1
ATOM 787 C C . ALA A 1 101 ? -6.607 -8.607 7.201 1.00 91.12 101 ALA A C 1
ATOM 789 O O . ALA A 1 101 ? -7.732 -8.904 6.793 1.00 91.12 101 ALA A O 1
ATOM 790 N N . LEU A 1 102 ? -5.512 -8.720 6.438 1.00 93.69 102 LEU A N 1
ATOM 791 C CA . LEU A 1 102 ? -5.552 -9.076 5.023 1.00 93.69 102 LEU A CA 1
ATOM 792 C C . LEU A 1 102 ? -6.012 -10.526 4.837 1.00 93.69 102 LEU A C 1
ATOM 794 O O . LEU A 1 102 ? -5.289 -11.472 5.140 1.00 93.69 102 LEU A O 1
ATOM 798 N N . ARG A 1 103 ? -7.218 -10.698 4.295 1.00 94.81 103 ARG A N 1
ATOM 799 C CA . ARG A 1 103 ? -7.840 -12.008 4.042 1.00 94.81 103 ARG A CA 1
ATOM 800 C C . ARG A 1 103 ? -7.714 -12.439 2.593 1.00 94.81 103 ARG A C 1
ATOM 802 O O . ARG A 1 103 ? -7.778 -13.628 2.294 1.00 94.81 103 ARG A O 1
ATOM 809 N N . LYS A 1 104 ? -7.579 -11.473 1.686 1.00 95.69 104 LYS A N 1
ATOM 810 C CA . LYS A 1 104 ? -7.622 -11.722 0.251 1.00 95.69 104 LYS A CA 1
ATOM 811 C C . LYS A 1 104 ? -6.574 -10.897 -0.469 1.00 95.69 104 LYS A C 1
ATOM 813 O O . LYS A 1 104 ? -6.640 -9.671 -0.486 1.00 95.69 104 LYS A O 1
ATOM 818 N N . LEU A 1 105 ? -5.648 -11.599 -1.111 1.00 94.69 105 LEU A N 1
ATOM 819 C CA . LEU A 1 105 ? -4.693 -11.029 -2.047 1.00 94.69 105 LEU A CA 1
ATOM 820 C C . LEU A 1 105 ? -5.026 -11.538 -3.449 1.00 94.69 105 LEU A C 1
ATOM 822 O O . LEU A 1 105 ? -4.967 -12.739 -3.709 1.00 94.69 105 LEU A O 1
ATOM 826 N N . ILE A 1 106 ? -5.369 -10.626 -4.352 1.00 94.12 106 ILE A N 1
ATOM 827 C CA . ILE A 1 106 ? -5.507 -10.920 -5.776 1.00 94.12 106 ILE A CA 1
ATOM 828 C C . ILE A 1 106 ? -4.324 -10.276 -6.486 1.00 94.12 106 ILE A C 1
ATOM 830 O O . ILE A 1 106 ? -4.125 -9.070 -6.396 1.00 94.12 106 ILE A O 1
ATOM 834 N N . VAL A 1 107 ? -3.563 -11.075 -7.230 1.00 90.00 107 VAL A N 1
ATOM 835 C CA . VAL A 1 107 ? -2.530 -10.564 -8.131 1.00 90.00 107 VAL A CA 1
ATOM 836 C C . VAL A 1 107 ? -2.914 -10.937 -9.555 1.00 90.00 107 VAL A C 1
ATOM 838 O O . VAL A 1 107 ? -2.832 -12.100 -9.950 1.00 90.00 107 VAL A O 1
ATOM 841 N N . ARG A 1 108 ? -3.376 -9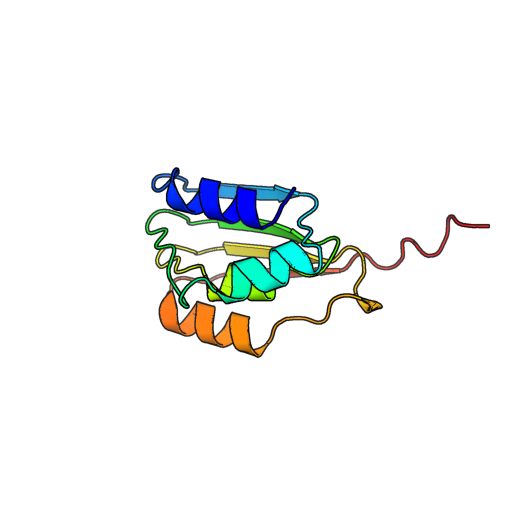.952 -10.328 1.00 87.31 108 ARG A N 1
ATOM 842 C CA . ARG A 1 108 ? -3.708 -10.111 -11.745 1.00 87.31 108 ARG A CA 1
ATOM 843 C C . ARG A 1 108 ? -2.531 -9.711 -12.613 1.00 87.31 108 ARG A C 1
ATOM 845 O O . ARG A 1 108 ? -1.772 -8.794 -12.307 1.00 87.31 108 ARG A O 1
ATOM 852 N N . GLN A 1 109 ? -2.412 -10.389 -13.740 1.00 77.50 109 GLN A N 1
ATOM 853 C CA . GLN A 1 109 ? -1.401 -10.101 -14.744 1.00 77.50 109 GLN A CA 1
ATOM 854 C C . GLN A 1 109 ? -2.091 -10.077 -16.094 1.00 77.50 109 GLN A C 1
ATOM 856 O O . GLN A 1 109 ? -2.737 -11.056 -16.475 1.00 77.50 109 GLN A O 1
ATOM 861 N N . ASN A 1 110 ? -1.957 -8.968 -16.818 1.00 67.88 110 ASN A N 1
ATOM 862 C CA . ASN A 1 110 ? -2.380 -8.945 -18.207 1.00 67.88 110 ASN A CA 1
ATOM 863 C C . ASN A 1 110 ? -1.425 -9.835 -19.005 1.00 67.88 110 ASN A C 1
ATOM 865 O O . ASN A 1 110 ? -0.264 -9.495 -19.231 1.00 67.88 110 ASN A O 1
ATOM 869 N N . LYS A 1 111 ? -1.920 -11.002 -19.428 1.00 55.22 111 LYS A N 1
ATOM 870 C CA . LYS A 1 111 ? -1.262 -11.797 -20.460 1.00 55.22 111 LYS A CA 1
ATOM 871 C C . LYS A 1 111 ? -1.349 -10.988 -21.756 1.00 55.22 111 LYS A C 1
ATOM 873 O O . LYS A 1 111 ? -2.409 -10.917 -22.366 1.00 55.22 111 LYS A O 1
ATOM 878 N N . SER A 1 112 ? -0.238 -10.366 -22.145 1.00 48.25 112 SER A N 1
ATOM 879 C CA . SER A 1 112 ? 0.016 -9.780 -23.469 1.00 48.25 112 SER A CA 1
ATOM 880 C C . SER A 1 112 ? -0.911 -8.643 -23.946 1.00 48.25 112 SER A C 1
ATOM 882 O O . SER A 1 112 ? -1.908 -8.888 -24.614 1.00 48.25 112 SER A O 1
ATOM 884 N N . VAL A 1 113 ? -0.448 -7.393 -23.812 1.00 49.19 113 VAL A N 1
ATOM 885 C CA . VAL A 1 113 ? -0.575 -6.385 -24.891 1.00 49.19 113 VAL A CA 1
ATOM 886 C C . VAL A 1 113 ? 0.682 -6.500 -25.765 1.00 49.19 113 VAL A C 1
ATOM 888 O O . VAL A 1 113 ? 1.473 -5.579 -25.891 1.00 49.19 113 VAL A O 1
ATOM 891 N N . ALA A 1 114 ? 0.932 -7.700 -26.287 1.00 47.66 114 ALA A N 1
ATOM 892 C CA . ALA A 1 114 ? 2.058 -7.985 -27.182 1.00 47.66 114 ALA A CA 1
ATOM 893 C C . ALA A 1 114 ? 1.579 -8.327 -28.606 1.00 47.66 114 ALA A C 1
ATOM 895 O O . ALA A 1 114 ? 2.351 -8.834 -29.406 1.00 47.66 114 ALA A O 1
ATOM 896 N N . ARG A 1 115 ? 0.292 -8.102 -28.923 1.00 46.09 115 ARG A N 1
ATOM 897 C CA . ARG A 1 115 ? -0.326 -8.555 -30.185 1.00 46.09 115 ARG A CA 1
ATOM 898 C C . ARG A 1 115 ? -0.931 -7.461 -31.075 1.00 46.09 115 ARG A C 1
ATOM 900 O O . ARG A 1 115 ? -1.515 -7.804 -32.092 1.00 46.09 115 ARG A O 1
ATOM 907 N N . HIS A 1 116 ? -0.780 -6.175 -30.748 1.00 46.53 116 HIS A N 1
ATOM 908 C CA . HIS A 1 116 ? -1.342 -5.085 -31.571 1.00 46.53 116 HIS A CA 1
ATOM 909 C C . HIS A 1 116 ? -0.340 -3.984 -31.948 1.00 46.53 116 HIS A C 1
ATOM 911 O O . HIS A 1 116 ? -0.734 -2.866 -32.251 1.00 46.53 116 HIS A O 1
ATOM 917 N N . LEU A 1 117 ? 0.953 -4.309 -31.956 1.00 39.91 117 LEU A N 1
ATOM 918 C CA . LEU A 1 117 ? 1.978 -3.519 -32.641 1.00 39.91 117 LEU A CA 1
ATOM 919 C C . LEU A 1 117 ? 2.550 -4.392 -33.763 1.00 39.91 117 LEU A C 1
ATOM 921 O O . LEU A 1 117 ? 3.631 -4.959 -33.619 1.00 39.91 117 LEU A O 1
ATOM 925 N N . VAL A 1 118 ? 1.757 -4.584 -34.818 1.00 38.97 118 VAL A N 1
ATOM 926 C CA . VAL A 1 118 ? 2.212 -5.056 -36.134 1.00 38.97 118 VAL A CA 1
ATOM 927 C C . VAL A 1 118 ? 1.846 -3.972 -37.127 1.00 38.97 118 VAL A C 1
ATOM 929 O O . VAL A 1 118 ? 0.678 -3.527 -37.056 1.00 38.97 118 VAL A O 1
#